Protein AF-A0A3A5VX48-F1 (afdb_monomer_lite)

Secondary structure (DSSP, 8-state):
-HHHHHHHHHT-SEEEHHHHHHHH-TT--HHHHHHHHHHHHHTTSEEEE--STT--S-EEEEHHHHHHGGGSPPPPPEEE-TTSTTGGGGHHHHHHHH--SS-EEEEETTEEEEEEEEEEETTEEEEEEEEE-HHHHHHHHHHHHHTT--EEE--EETTEE--

Foldseek 3Di:
DLVVLVVVQVVDQKAALVLSDQLVDDPDDSVNNVVSLVVCVVVVQWDWDPLDPPPPGIMTGGPVCSVCVVVDDFDAKAKAALPDSCNSSCQCVCCVVFNDNGFIFTDHRNDGFKTFHFDADPLATETEDIDGAPVSVVNVVVHSVVSVRHYHYCDDHPNHGDD

Sequence (163 aa):
RKEYLRNLVSDYPVITIKQLLRLSGTPFKPEELKAVLNEFEDDGTLVKGFLIENLHEVCWGRKELLESAKSINPIRDFVLPPTDPIAPYFGDVLKEKFGFGSAYLVFKNAEPVAAFKANTRNKTIDVTDYEGSEKGWRVVKEFAWEHQMPLKTELRIGGKKMQ

Structure (mmCIF, N/CA/C/O backbone):
data_AF-A0A3A5VX48-F1
#
_entry.id   AF-A0A3A5VX48-F1
#
loop_
_atom_site.group_PDB
_atom_site.id
_atom_site.type_symbol
_atom_site.label_atom_id
_atom_site.label_alt_id
_atom_site.label_comp_id
_atom_site.label_asym_id
_atom_site.label_entity_id
_atom_site.label_seq_id
_atom_site.pdbx_PDB_ins_code
_atom_site.Cartn_x
_atom_site.Cartn_y
_atom_site.Cartn_z
_atom_site.occupancy
_atom_site.B_iso_or_equiv
_atom_site.auth_seq_id
_atom_site.auth_comp_id
_atom_site.auth_asym_id
_atom_site.auth_atom_id
_atom_site.pdbx_PDB_model_num
ATOM 1 N N . ARG A 1 1 ? -10.911 16.198 16.534 1.00 78.12 1 ARG A N 1
ATOM 2 C CA . ARG A 1 1 ? -9.692 15.351 16.608 1.00 78.12 1 ARG A CA 1
ATOM 3 C C . ARG A 1 1 ? -10.063 13.878 16.642 1.00 78.12 1 ARG A C 1
ATOM 5 O O . ARG A 1 1 ? -9.802 13.194 15.671 1.00 78.12 1 ARG A O 1
ATOM 12 N N . LYS A 1 2 ? -10.769 13.421 17.677 1.00 81.25 2 LYS A N 1
ATOM 13 C CA . LYS A 1 2 ? -11.284 12.049 17.752 1.00 81.25 2 LYS A CA 1
ATOM 14 C C . LYS A 1 2 ? -12.214 11.662 16.594 1.00 81.25 2 LYS A C 1
ATOM 16 O O . LYS A 1 2 ? -11.995 10.632 15.980 1.00 81.25 2 LYS A O 1
ATOM 21 N N . GLU A 1 3 ? -13.147 12.538 16.220 1.00 84.06 3 GLU A N 1
ATOM 22 C CA . GLU A 1 3 ? -14.014 12.318 15.046 1.00 84.06 3 GLU A CA 1
ATOM 23 C C . GLU A 1 3 ? -13.223 12.171 13.737 1.00 84.06 3 GLU A C 1
ATOM 25 O O . GLU A 1 3 ? -13.543 11.351 12.889 1.00 84.06 3 GLU A O 1
ATOM 30 N N . TYR A 1 4 ? -12.122 12.916 13.601 1.00 88.19 4 TYR A N 1
ATOM 31 C CA . TYR A 1 4 ? -11.229 12.779 12.451 1.00 88.19 4 TYR A CA 1
ATOM 32 C C . TYR A 1 4 ? -10.562 11.398 12.422 1.00 88.19 4 TYR A C 1
ATOM 34 O O . TYR A 1 4 ? -10.531 10.769 11.373 1.00 88.19 4 TYR A O 1
ATOM 42 N N . LEU A 1 5 ? -10.083 10.901 13.568 1.00 87.25 5 LEU A N 1
ATOM 43 C CA . LEU A 1 5 ? -9.515 9.553 13.668 1.00 87.25 5 LEU A CA 1
ATOM 44 C C . LEU A 1 5 ? -10.574 8.464 13.447 1.00 87.25 5 LEU A C 1
ATOM 46 O O . LEU A 1 5 ? -10.265 7.447 12.836 1.00 87.25 5 LEU A O 1
ATOM 50 N N . ARG A 1 6 ? -11.819 8.686 13.887 1.00 85.62 6 ARG A N 1
ATOM 51 C CA . ARG A 1 6 ? -12.947 7.786 13.610 1.00 85.62 6 ARG A CA 1
ATOM 52 C C . ARG A 1 6 ? -13.214 7.676 12.115 1.00 85.62 6 ARG A C 1
ATOM 54 O O . ARG A 1 6 ? -13.279 6.563 11.598 1.00 85.62 6 ARG A O 1
ATOM 61 N N . ASN A 1 7 ? -13.305 8.811 11.426 1.00 87.38 7 ASN A N 1
ATOM 62 C CA . ASN A 1 7 ? -13.497 8.839 9.977 1.00 87.38 7 ASN A CA 1
ATOM 63 C C . ASN A 1 7 ? -12.316 8.181 9.261 1.00 87.38 7 ASN A C 1
ATOM 65 O O . ASN A 1 7 ? -12.520 7.290 8.447 1.00 87.38 7 ASN A O 1
ATOM 69 N N . LEU A 1 8 ? -11.088 8.523 9.662 1.00 88.44 8 LEU A N 1
ATOM 70 C CA . LEU A 1 8 ? -9.881 7.952 9.080 1.00 88.44 8 LEU A CA 1
ATOM 71 C C . LEU A 1 8 ? -9.851 6.427 9.202 1.00 88.44 8 LEU A C 1
ATOM 73 O O . LEU A 1 8 ? -9.566 5.758 8.223 1.00 88.44 8 LEU A O 1
ATOM 77 N N . VAL A 1 9 ? -10.140 5.863 10.378 1.00 86.81 9 VAL A N 1
ATOM 78 C CA . VAL A 1 9 ? -10.151 4.402 10.557 1.00 86.81 9 VAL A CA 1
ATOM 79 C C . VAL A 1 9 ? -11.324 3.753 9.814 1.00 86.81 9 VAL A C 1
ATOM 81 O O . VAL A 1 9 ? -11.188 2.635 9.326 1.00 86.81 9 VAL A O 1
ATOM 84 N N . SER A 1 10 ? -12.452 4.454 9.673 1.00 84.12 10 SER A N 1
ATOM 85 C CA . SER A 1 10 ? -13.624 3.949 8.946 1.00 84.12 10 SER A CA 1
ATOM 86 C C . SER A 1 10 ? -13.373 3.762 7.446 1.00 84.12 10 SER A C 1
ATOM 88 O O . SER A 1 10 ? -14.005 2.894 6.836 1.00 84.12 10 SER A O 1
ATOM 90 N N . ASP A 1 11 ? -12.427 4.510 6.873 1.00 87.31 11 ASP A N 1
ATOM 91 C CA . ASP A 1 11 ? -12.050 4.428 5.457 1.00 87.31 11 ASP A CA 1
ATOM 92 C C . ASP A 1 11 ? -11.217 3.176 5.113 1.00 87.31 11 ASP A C 1
ATOM 94 O O . ASP A 1 11 ? -11.091 2.829 3.938 1.00 87.31 11 ASP A O 1
ATOM 98 N N . TYR A 1 12 ? -10.673 2.463 6.112 1.00 89.06 12 TYR A N 1
ATOM 99 C CA . TYR A 1 12 ? -9.830 1.280 5.900 1.00 89.06 12 TYR A CA 1
ATOM 100 C C . TYR A 1 12 ? -10.465 0.008 6.485 1.00 89.06 12 TYR A C 1
ATOM 102 O O . TYR A 1 12 ? -11.023 0.032 7.583 1.00 89.06 12 TYR A O 1
ATOM 110 N N . PRO A 1 13 ? -10.364 -1.145 5.793 1.00 89.06 13 PRO A N 1
ATOM 111 C CA . PRO A 1 13 ? -10.948 -2.395 6.277 1.00 89.06 13 PRO A CA 1
ATOM 112 C C . PRO A 1 13 ? -10.209 -2.960 7.493 1.00 89.06 13 PRO A C 1
ATOM 114 O O . PRO A 1 13 ? -10.837 -3.483 8.413 1.00 89.06 13 PRO A O 1
ATOM 117 N N . VAL A 1 14 ? -8.880 -2.851 7.492 1.00 92.06 14 VAL A N 1
ATOM 118 C CA . VAL A 1 14 ? -7.979 -3.299 8.556 1.00 92.06 14 VAL A CA 1
ATOM 119 C C . VAL A 1 14 ? -6.853 -2.284 8.677 1.00 92.06 14 VAL A C 1
ATOM 121 O O . VAL A 1 14 ? -6.352 -1.810 7.662 1.00 92.06 14 VAL A O 1
ATOM 124 N N . ILE A 1 15 ? -6.436 -1.944 9.891 1.00 92.81 15 ILE A N 1
ATOM 125 C CA . ILE A 1 15 ? -5.352 -0.993 10.128 1.00 92.81 15 ILE A CA 1
ATOM 126 C C . ILE A 1 15 ? -4.488 -1.424 11.314 1.00 92.81 15 ILE A C 1
ATOM 128 O O . ILE A 1 15 ? -4.989 -1.892 12.340 1.00 92.81 15 ILE A O 1
ATOM 132 N N . THR A 1 16 ? -3.173 -1.253 11.194 1.00 92.44 16 THR A N 1
ATOM 133 C CA . THR A 1 16 ? -2.245 -1.354 12.327 1.00 92.44 16 THR A CA 1
ATOM 134 C C . THR A 1 16 ? -2.036 0.012 12.975 1.00 92.44 16 THR A C 1
ATOM 136 O O . THR A 1 16 ? -2.238 1.063 12.363 1.00 92.44 16 THR A O 1
ATOM 139 N N . ILE A 1 17 ? -1.539 0.034 14.213 1.00 90.88 17 ILE A N 1
ATOM 140 C CA . ILE A 1 17 ? -1.172 1.300 14.864 1.00 90.88 17 ILE A CA 1
ATOM 141 C C . ILE A 1 17 ? -0.101 2.078 14.079 1.00 90.88 17 ILE A C 1
ATOM 143 O O . ILE A 1 17 ? -0.134 3.308 14.044 1.00 90.88 17 ILE A O 1
ATOM 147 N N . LYS A 1 18 ? 0.837 1.376 13.426 1.00 89.25 18 LYS A N 1
ATOM 148 C CA . LYS A 1 18 ? 1.895 1.993 12.612 1.00 89.25 18 LYS A CA 1
ATOM 149 C C . LYS A 1 18 ? 1.305 2.690 11.388 1.00 89.25 18 LYS A C 1
ATOM 151 O O . LYS A 1 18 ? 1.658 3.837 11.111 1.00 89.25 18 LYS A O 1
ATOM 156 N N . GLN A 1 19 ? 0.371 2.028 10.703 1.00 91.94 19 GLN A N 1
ATOM 157 C CA . GLN A 1 19 ? -0.355 2.608 9.575 1.00 91.94 19 GLN A CA 1
ATOM 158 C C . GLN A 1 19 ? -1.185 3.816 10.016 1.00 91.94 19 GLN A C 1
ATOM 160 O O . GLN A 1 19 ? -1.107 4.865 9.381 1.00 91.94 19 GLN A O 1
ATOM 165 N N . LEU A 1 20 ? -1.907 3.715 11.137 1.00 92.00 20 LEU A N 1
ATOM 166 C CA . LEU A 1 20 ? -2.693 4.831 11.665 1.00 92.00 20 LEU A CA 1
ATOM 167 C C . LEU A 1 20 ? -1.817 6.039 12.021 1.00 92.00 20 LEU A C 1
ATOM 169 O O . LEU A 1 20 ? -2.182 7.171 11.709 1.00 92.00 20 LEU A O 1
ATOM 173 N N . LEU A 1 21 ? -0.642 5.822 12.621 1.00 90.62 21 LEU A N 1
ATOM 174 C CA . LEU A 1 21 ? 0.314 6.894 12.917 1.00 90.62 21 LEU A CA 1
ATOM 175 C C . LEU A 1 21 ? 0.796 7.588 11.636 1.00 90.62 21 LEU A C 1
ATOM 177 O O . LEU A 1 21 ? 0.863 8.813 11.579 1.00 90.62 21 LEU A O 1
ATOM 181 N N . ARG A 1 22 ? 1.091 6.816 10.585 1.00 88.75 22 ARG A N 1
ATOM 182 C CA . ARG A 1 22 ? 1.509 7.366 9.289 1.00 88.75 22 ARG A CA 1
ATOM 183 C C . ARG A 1 22 ? 0.393 8.166 8.615 1.00 88.75 22 ARG A C 1
ATOM 185 O O . ARG A 1 22 ? 0.668 9.225 8.063 1.00 88.75 22 ARG A O 1
ATOM 192 N N . LEU A 1 23 ? -0.838 7.660 8.659 1.00 90.00 23 LEU A N 1
ATOM 193 C CA . LEU A 1 23 ? -1.997 8.260 7.998 1.00 90.00 23 LEU A CA 1
ATOM 194 C C . LEU A 1 23 ? -2.534 9.499 8.725 1.00 90.00 23 LEU A C 1
ATOM 196 O O . LEU A 1 23 ? -2.938 10.460 8.079 1.00 90.00 23 LEU A O 1
ATOM 200 N N . SER A 1 24 ? -2.522 9.496 10.059 1.00 88.19 24 SER A N 1
ATOM 201 C CA . SER A 1 24 ? -3.011 10.623 10.869 1.00 88.19 24 SER A CA 1
ATOM 202 C C . SER A 1 24 ? -2.026 11.800 10.940 1.00 88.19 24 SER A C 1
ATOM 204 O O . SER A 1 24 ? -2.423 12.921 11.264 1.00 88.19 24 SER A O 1
ATOM 206 N N . GLY A 1 25 ? -0.757 11.572 10.590 1.00 82.44 25 GLY A N 1
ATOM 207 C CA . GLY A 1 25 ? 0.276 12.599 10.490 1.00 82.44 25 GLY A CA 1
ATOM 208 C C . GLY A 1 25 ? 0.971 12.926 11.816 1.00 82.44 25 GLY A C 1
ATOM 209 O O . GLY A 1 25 ? 0.781 12.282 12.844 1.00 82.44 25 GLY A O 1
ATOM 210 N N . THR A 1 26 ? 1.786 13.983 11.804 1.00 76.00 26 THR A N 1
ATOM 211 C CA . THR A 1 26 ? 2.639 14.390 12.936 1.00 76.00 26 THR A CA 1
ATOM 212 C C . THR A 1 26 ? 1.949 14.922 14.206 1.00 76.00 26 THR A C 1
ATOM 214 O O . THR A 1 26 ? 2.621 14.917 15.240 1.00 76.00 26 THR A O 1
ATOM 217 N N . PRO A 1 27 ? 0.682 15.395 14.228 1.00 81.88 27 PRO A N 1
ATOM 218 C CA . PRO A 1 27 ? 0.131 15.995 15.443 1.00 81.88 27 PRO A CA 1
ATOM 219 C C . PRO A 1 27 ? -0.354 14.974 16.485 1.00 81.88 27 PRO A C 1
ATOM 221 O O . PRO A 1 27 ? -0.717 15.394 17.585 1.00 81.88 27 PRO A O 1
ATOM 224 N N . PHE A 1 28 ? -0.372 13.673 16.171 1.00 86.25 28 PHE A N 1
ATOM 225 C CA . PHE A 1 28 ? -0.900 12.632 17.055 1.00 86.25 28 PHE A CA 1
ATOM 226 C C . PHE A 1 28 ? 0.208 11.805 17.697 1.00 86.25 28 PHE A C 1
ATOM 228 O O . PHE A 1 28 ? 1.138 11.339 17.037 1.00 86.25 28 PHE A O 1
ATOM 235 N N . LYS A 1 29 ? 0.086 11.590 19.009 1.00 87.38 29 LYS A N 1
ATOM 236 C CA . LYS A 1 29 ? 0.988 10.705 19.750 1.00 87.38 29 LYS A CA 1
ATOM 237 C C . LYS A 1 29 ? 0.482 9.258 19.704 1.00 87.38 29 LYS A C 1
ATOM 239 O O . LYS A 1 29 ? -0.735 9.053 19.707 1.00 87.38 29 LYS A O 1
ATOM 244 N N . PRO A 1 30 ? 1.367 8.245 19.728 1.00 87.81 30 PRO A N 1
ATOM 245 C CA . PRO A 1 30 ? 0.958 6.840 19.734 1.00 87.81 30 PRO A CA 1
ATOM 246 C C . PRO A 1 30 ? -0.033 6.483 20.850 1.00 87.81 30 PRO A C 1
ATOM 248 O O . PRO A 1 30 ? -0.917 5.656 20.640 1.00 87.81 30 PRO A O 1
ATOM 251 N N . GLU A 1 31 ? 0.084 7.103 22.025 1.00 88.50 31 GLU A N 1
ATOM 252 C CA . GLU A 1 31 ? -0.814 6.864 23.159 1.00 88.50 31 GLU A CA 1
ATOM 253 C C . GLU A 1 31 ? -2.240 7.354 22.877 1.00 88.50 31 GLU A C 1
ATOM 255 O O . GLU A 1 31 ? -3.202 6.664 23.210 1.00 88.50 31 GLU A O 1
ATOM 260 N N . GLU A 1 32 ? -2.380 8.509 22.219 1.00 87.81 32 GLU A N 1
ATOM 261 C CA . GLU A 1 32 ? -3.679 9.068 21.821 1.00 87.81 32 GLU A CA 1
ATOM 262 C C . GLU A 1 32 ? -4.363 8.160 20.794 1.00 87.81 32 GLU A C 1
ATOM 264 O O . GLU A 1 32 ? -5.541 7.841 20.934 1.00 87.81 32 GLU A O 1
ATOM 269 N N . LEU A 1 33 ? -3.605 7.668 19.807 1.00 91.31 33 LEU A N 1
ATOM 270 C CA . LEU A 1 33 ? -4.118 6.734 18.803 1.00 91.31 33 LEU A CA 1
ATOM 271 C C . LEU A 1 33 ? -4.567 5.407 19.430 1.00 91.31 33 LEU A C 1
ATOM 273 O O . LEU A 1 33 ? -5.629 4.899 19.081 1.00 91.31 33 LEU A O 1
ATOM 277 N N . LYS A 1 34 ? -3.800 4.865 20.388 1.00 89.62 34 LYS A N 1
ATOM 278 C CA . LYS A 1 34 ? -4.189 3.651 21.130 1.00 89.62 34 LYS A CA 1
ATOM 279 C C . LYS A 1 34 ? -5.472 3.845 21.921 1.00 89.62 34 LYS A C 1
ATOM 281 O O . LYS A 1 34 ? -6.320 2.963 21.895 1.00 89.62 34 LYS A O 1
ATOM 286 N N . ALA A 1 35 ? -5.607 4.971 22.620 1.00 89.75 35 ALA A N 1
ATOM 287 C CA . ALA A 1 35 ? -6.806 5.260 23.398 1.00 89.75 35 ALA A CA 1
ATOM 288 C C . ALA A 1 35 ? -8.053 5.287 22.503 1.00 89.75 35 ALA A C 1
ATOM 290 O O . ALA A 1 35 ? -9.066 4.689 22.848 1.00 89.75 35 ALA A O 1
ATOM 291 N N . VAL A 1 36 ? -7.946 5.905 21.323 1.00 89.44 36 VAL A N 1
ATOM 292 C CA . VAL A 1 36 ? -9.036 5.958 20.341 1.00 89.44 36 VAL A CA 1
ATOM 293 C C . VAL A 1 36 ? -9.363 4.575 19.769 1.00 89.44 36 VAL A C 1
ATOM 295 O O . VAL A 1 36 ? -10.533 4.223 19.674 1.00 89.44 36 VAL A O 1
ATOM 298 N N . LEU A 1 37 ? -8.352 3.773 19.425 1.00 91.25 37 LEU A N 1
ATOM 299 C CA . LEU A 1 37 ? -8.559 2.407 18.932 1.00 91.25 37 LEU A CA 1
ATOM 300 C C . LEU A 1 37 ? -9.216 1.495 19.976 1.00 91.25 37 LEU A C 1
ATOM 302 O O . LEU A 1 37 ? -10.079 0.703 19.614 1.00 91.25 37 LEU A O 1
ATOM 306 N N . ASN A 1 38 ? -8.828 1.613 21.249 1.00 91.19 38 ASN A N 1
ATOM 307 C CA . ASN A 1 38 ? -9.448 0.855 22.338 1.00 91.19 38 ASN A CA 1
ATOM 308 C C . ASN A 1 38 ? -10.909 1.271 22.543 1.00 91.19 38 ASN A C 1
ATOM 310 O O . ASN A 1 38 ? -11.763 0.424 22.737 1.00 91.19 38 ASN A O 1
ATOM 314 N N . GLU A 1 39 ? -11.223 2.561 22.446 1.00 90.62 39 GLU A N 1
ATOM 315 C CA . GLU A 1 39 ? -12.612 3.004 22.565 1.00 90.62 39 GLU A CA 1
ATOM 316 C C . GLU A 1 39 ? -13.492 2.472 21.424 1.00 90.62 39 GLU A C 1
ATOM 318 O O . GLU A 1 39 ? -14.640 2.100 21.646 1.00 90.62 39 GLU A O 1
ATOM 323 N N . PHE A 1 40 ? -12.948 2.397 20.207 1.00 89.25 40 PHE A N 1
ATOM 324 C CA . PHE A 1 40 ? -13.647 1.800 19.064 1.00 89.25 40 PHE A CA 1
ATOM 325 C C . PHE A 1 40 ? -13.758 0.273 19.159 1.00 89.25 40 PHE A C 1
ATOM 327 O O . PHE A 1 40 ? -14.587 -0.335 18.488 1.00 89.25 40 PHE A O 1
ATOM 334 N N . GLU A 1 41 ? -12.900 -0.362 19.954 1.00 91.12 41 GLU A N 1
ATOM 335 C CA . GLU A 1 41 ? -13.036 -1.769 20.329 1.00 91.12 41 GLU A CA 1
ATOM 336 C C . GLU A 1 41 ? -14.168 -1.930 21.359 1.00 91.12 41 GLU A C 1
ATOM 338 O O . GLU A 1 41 ? -15.044 -2.775 21.174 1.00 91.12 41 GLU A O 1
ATOM 343 N N . ASP A 1 42 ? -14.210 -1.069 22.381 1.00 91.25 42 ASP A N 1
ATOM 344 C CA . ASP A 1 42 ? -15.227 -1.080 23.442 1.00 91.25 42 ASP A CA 1
ATOM 345 C C . ASP A 1 42 ? -16.646 -0.792 22.914 1.00 91.25 42 ASP A C 1
ATOM 347 O O . ASP A 1 42 ? -17.615 -1.393 23.381 1.00 91.25 42 ASP A O 1
ATOM 351 N N . ASP A 1 43 ? -16.785 0.108 21.932 1.00 88.62 43 ASP A N 1
ATOM 352 C CA . ASP A 1 43 ? -18.071 0.436 21.296 1.00 88.62 43 ASP A CA 1
ATOM 353 C C . ASP A 1 43 ? -18.480 -0.544 20.174 1.00 88.62 43 ASP A C 1
ATOM 355 O O . ASP A 1 43 ? -19.573 -0.430 19.612 1.00 88.62 43 ASP A O 1
ATOM 359 N N . GLY A 1 44 ? -17.632 -1.536 19.876 1.00 85.50 44 GLY A N 1
ATOM 360 C CA . GLY A 1 44 ? -17.880 -2.585 18.887 1.00 85.50 44 GLY A CA 1
ATOM 361 C C . GLY A 1 44 ? -17.676 -2.171 17.426 1.00 85.50 44 GLY A C 1
ATOM 362 O O . GLY A 1 44 ? -17.914 -2.992 16.536 1.00 85.50 44 GLY A O 1
ATOM 363 N N . THR A 1 45 ? -17.220 -0.943 17.153 1.00 85.56 45 THR A N 1
ATOM 364 C CA . THR A 1 45 ? -16.910 -0.471 15.791 1.00 85.56 45 THR A CA 1
ATOM 365 C C . THR A 1 45 ? -15.786 -1.291 15.150 1.00 85.56 45 THR A C 1
ATOM 367 O O . THR A 1 45 ? -15.820 -1.580 13.948 1.00 85.56 45 THR A O 1
ATOM 370 N N . LEU A 1 46 ? -14.779 -1.675 15.940 1.00 91.12 46 LEU A N 1
ATOM 371 C CA . LEU A 1 46 ? -13.603 -2.415 15.490 1.00 91.12 46 LEU A CA 1
ATOM 372 C C . LEU A 1 46 ? -13.421 -3.714 16.266 1.00 91.12 46 LEU A C 1
ATOM 374 O O . LEU A 1 46 ? -13.694 -3.804 17.457 1.00 91.12 46 LEU A O 1
ATOM 378 N N . VAL A 1 47 ? -12.871 -4.712 15.584 1.00 91.69 47 VAL A N 1
ATOM 379 C CA . VAL A 1 47 ? -12.364 -5.938 16.199 1.00 91.69 47 VAL A CA 1
ATOM 380 C C . VAL A 1 47 ? -10.847 -5.930 16.176 1.00 91.69 47 VAL A C 1
ATOM 382 O O . VAL A 1 47 ? -10.231 -5.577 15.169 1.00 91.69 47 VAL A O 1
ATOM 385 N N . LYS A 1 48 ? -10.239 -6.337 17.285 1.00 93.56 48 LYS A N 1
ATOM 386 C CA . LYS A 1 48 ? -8.790 -6.425 17.436 1.00 93.56 48 LYS A CA 1
ATOM 387 C C . LYS A 1 48 ? -8.314 -7.865 17.295 1.00 93.56 48 LYS A C 1
ATOM 389 O O . LYS A 1 48 ? -8.911 -8.779 17.858 1.00 93.56 48 LYS A O 1
ATOM 394 N N . GLY A 1 49 ? -7.209 -8.076 16.586 1.00 91.31 49 GLY A N 1
ATOM 395 C CA . GLY A 1 49 ? -6.609 -9.403 16.462 1.00 91.31 49 GLY A CA 1
ATOM 396 C C . GLY A 1 49 ? -5.494 -9.489 15.428 1.00 91.31 49 GLY A C 1
ATOM 397 O O . GLY A 1 49 ? -5.021 -8.479 14.911 1.00 91.31 49 GLY A O 1
ATOM 398 N N . PHE A 1 50 ? -5.087 -10.716 15.113 1.00 89.50 50 PHE A N 1
ATOM 399 C CA . PHE A 1 50 ? -4.208 -11.023 13.984 1.00 89.50 50 PHE A CA 1
ATOM 400 C C . PHE A 1 50 ? -5.083 -11.288 12.762 1.00 89.50 50 PHE A C 1
ATOM 402 O O . PHE A 1 50 ? -5.540 -12.406 12.540 1.00 89.50 50 PHE A O 1
ATOM 409 N N . LEU A 1 51 ? -5.406 -10.216 12.041 1.00 86.31 51 LEU A N 1
ATOM 410 C CA . LEU A 1 51 ? -6.458 -10.226 11.020 1.00 86.31 51 LEU A CA 1
ATOM 411 C C . LEU A 1 51 ? -5.938 -10.479 9.601 1.00 86.31 51 LEU A C 1
ATOM 413 O O . LEU A 1 51 ? -6.735 -10.678 8.691 1.00 86.31 51 LEU A O 1
ATOM 417 N N . ILE A 1 52 ? -4.620 -10.442 9.405 1.00 84.50 52 ILE A N 1
ATOM 418 C CA . ILE A 1 52 ? -3.975 -10.571 8.098 1.00 84.50 52 ILE A CA 1
ATOM 419 C C . ILE A 1 52 ? -3.002 -11.749 8.157 1.00 84.50 52 ILE A C 1
ATOM 421 O O . ILE A 1 52 ? -2.160 -11.829 9.054 1.00 84.50 52 ILE A O 1
ATOM 425 N N . GLU A 1 53 ? -3.114 -12.667 7.197 1.00 80.88 53 GLU A N 1
ATOM 426 C CA . GLU A 1 53 ? -2.206 -13.808 7.089 1.00 80.88 53 GLU A CA 1
ATOM 427 C C . GLU A 1 53 ? -0.761 -13.335 6.889 1.00 80.88 53 GLU A C 1
ATOM 429 O O . GLU A 1 53 ? -0.486 -12.446 6.086 1.00 80.88 53 GLU A O 1
ATOM 434 N N . ASN A 1 54 ? 0.177 -13.947 7.617 1.00 77.56 54 ASN A N 1
ATOM 435 C CA . ASN A 1 54 ? 1.610 -13.618 7.599 1.00 77.56 54 ASN A CA 1
ATOM 436 C C . ASN A 1 54 ? 1.975 -12.206 8.097 1.00 77.56 54 ASN A C 1
ATOM 438 O O . ASN A 1 54 ? 3.151 -11.844 8.080 1.00 77.56 54 ASN A O 1
ATOM 442 N N . LEU A 1 55 ? 1.010 -11.428 8.601 1.00 82.50 55 LEU A N 1
ATOM 443 C CA . LEU A 1 55 ? 1.284 -10.204 9.345 1.00 82.50 55 LEU A CA 1
ATOM 444 C C . LEU A 1 55 ? 1.281 -10.516 10.845 1.00 82.50 55 LEU A C 1
ATOM 446 O O . LEU A 1 55 ? 0.234 -10.672 11.472 1.00 82.50 55 LEU A O 1
ATOM 450 N N . HIS A 1 56 ? 2.467 -10.590 11.444 1.00 85.44 56 HIS A N 1
ATOM 451 C CA . HIS A 1 56 ? 2.643 -10.866 12.875 1.00 85.44 56 HIS A CA 1
ATOM 452 C C . HIS A 1 56 ? 2.444 -9.618 13.753 1.00 85.44 56 HIS A C 1
ATOM 454 O O . HIS A 1 56 ? 3.184 -9.389 14.709 1.00 85.44 56 HIS A O 1
ATOM 460 N N . GLU A 1 57 ? 1.441 -8.801 13.433 1.00 87.31 57 GLU A N 1
ATOM 461 C CA . GLU A 1 57 ? 1.128 -7.564 14.145 1.00 87.31 57 GLU A CA 1
ATOM 462 C C . GLU A 1 57 ? -0.350 -7.499 14.534 1.00 87.31 57 GLU A C 1
ATOM 464 O O . GLU A 1 57 ? -1.229 -8.014 13.841 1.00 87.31 57 GLU A O 1
ATOM 469 N N . VAL A 1 58 ? -0.630 -6.830 15.656 1.00 90.62 58 VAL A N 1
ATOM 470 C CA . VAL A 1 58 ? -2.004 -6.577 16.095 1.00 90.62 58 VAL A CA 1
ATOM 471 C C . VAL A 1 58 ? -2.652 -5.552 15.169 1.00 90.62 58 VAL A C 1
ATOM 473 O O . VAL A 1 58 ? -2.134 -4.450 14.971 1.00 90.62 58 VAL A O 1
ATOM 476 N N . CYS A 1 59 ? -3.814 -5.925 14.653 1.00 93.06 59 CYS A N 1
ATOM 477 C CA . CYS A 1 59 ? -4.623 -5.138 13.744 1.00 93.06 59 CYS A CA 1
ATOM 478 C C . CYS A 1 59 ? -5.972 -4.804 14.380 1.00 93.06 59 CYS A C 1
ATOM 480 O O . CYS A 1 59 ? -6.488 -5.569 15.197 1.00 93.06 59 CYS A O 1
ATOM 482 N N . TRP A 1 60 ? -6.561 -3.698 13.938 1.00 93.94 60 TRP A N 1
ATOM 483 C CA . TRP A 1 60 ? -7.955 -3.352 14.174 1.00 93.94 60 TRP A CA 1
ATOM 484 C C . TRP A 1 60 ? -8.677 -3.383 12.839 1.00 93.94 60 TRP A C 1
ATOM 486 O O . TRP A 1 60 ? -8.235 -2.744 11.886 1.00 93.94 60 TRP A O 1
ATOM 496 N N . GLY A 1 61 ? -9.754 -4.149 12.747 1.00 92.31 61 GLY A N 1
ATOM 497 C CA . GLY A 1 61 ? -10.517 -4.298 11.517 1.00 92.31 61 GLY A CA 1
ATOM 498 C C . GLY A 1 61 ? -11.994 -4.042 11.724 1.00 92.31 61 GLY A C 1
ATOM 499 O O . GLY A 1 61 ? -12.523 -4.200 12.822 1.00 92.31 61 GLY A O 1
ATOM 500 N N . ARG A 1 62 ? -12.672 -3.649 10.651 1.00 90.19 62 ARG A N 1
ATOM 501 C CA . ARG A 1 62 ? -14.119 -3.443 10.655 1.00 90.19 62 ARG A CA 1
ATOM 502 C C . ARG A 1 62 ? -14.817 -4.792 10.564 1.00 90.19 62 ARG A C 1
ATOM 504 O O . ARG A 1 62 ? -14.722 -5.468 9.541 1.00 90.19 62 ARG A O 1
ATOM 511 N N . LYS A 1 63 ? -15.540 -5.169 11.621 1.00 83.62 63 LYS A N 1
ATOM 512 C CA . LYS A 1 63 ? -16.184 -6.486 11.742 1.00 83.62 63 LYS A CA 1
ATOM 513 C C . LYS A 1 63 ? -17.041 -6.842 10.522 1.00 83.62 63 LYS A C 1
ATOM 515 O O . LYS A 1 63 ? -16.850 -7.896 9.927 1.00 83.62 63 LYS A O 1
ATOM 520 N N . GLU A 1 64 ? -17.905 -5.921 10.104 1.00 84.38 64 GLU A N 1
ATOM 521 C CA . GLU A 1 64 ? -18.816 -6.107 8.965 1.00 84.38 64 GLU A CA 1
ATOM 522 C C . GLU A 1 64 ? -18.073 -6.371 7.644 1.00 84.38 64 GLU A C 1
ATOM 524 O O . GLU A 1 64 ? -18.486 -7.208 6.837 1.00 84.38 64 GLU A O 1
ATOM 529 N N . LEU A 1 65 ? -16.949 -5.681 7.420 1.00 86.00 65 LEU A N 1
ATOM 530 C CA . LEU A 1 65 ? -16.140 -5.858 6.212 1.00 86.00 65 LEU A CA 1
ATOM 531 C C . LEU A 1 65 ? -15.374 -7.180 6.234 1.00 86.00 65 LEU A C 1
ATOM 533 O O . LEU A 1 65 ? -15.240 -7.818 5.198 1.00 86.00 65 LEU A O 1
ATOM 537 N N . LEU A 1 66 ? -14.905 -7.619 7.403 1.00 82.75 66 LEU A N 1
ATOM 538 C CA . LEU A 1 66 ? -14.237 -8.914 7.549 1.00 82.75 66 LEU A CA 1
ATOM 539 C C . LEU A 1 66 ? -15.203 -10.082 7.323 1.00 82.75 66 LEU A C 1
ATOM 541 O O . LEU A 1 66 ? -14.845 -11.062 6.672 1.00 82.75 66 LEU A O 1
ATOM 545 N N . GLU A 1 67 ? -16.436 -9.969 7.818 1.00 83.31 67 GLU A N 1
ATOM 546 C CA . GLU A 1 67 ? -17.479 -10.982 7.625 1.00 83.31 67 GLU A CA 1
ATOM 547 C C . GLU A 1 67 ? -17.932 -11.067 6.159 1.00 83.31 67 GLU A C 1
ATOM 549 O O . GLU A 1 67 ? -18.150 -12.163 5.637 1.00 83.31 67 GLU A O 1
ATOM 554 N N . SER A 1 68 ? -18.006 -9.926 5.467 1.00 84.88 68 SER A N 1
ATOM 555 C CA . SER A 1 68 ? -18.366 -9.851 4.045 1.00 84.88 68 SER A CA 1
ATOM 556 C C . SER A 1 68 ? -17.183 -10.013 3.082 1.00 84.88 68 SER A C 1
ATOM 558 O O . SER A 1 68 ? -17.399 -10.164 1.883 1.00 84.88 68 SER A O 1
ATOM 560 N N . ALA A 1 69 ? -15.935 -10.074 3.561 1.00 80.69 69 ALA A N 1
ATOM 561 C CA . ALA A 1 69 ? -14.746 -10.136 2.704 1.00 80.69 69 ALA A CA 1
ATOM 562 C C . ALA A 1 69 ? -14.774 -11.305 1.704 1.00 80.69 69 ALA A C 1
ATOM 564 O O . ALA A 1 69 ? -14.309 -11.174 0.574 1.00 80.69 69 ALA A O 1
ATOM 565 N N . LYS A 1 70 ? -15.372 -12.440 2.092 1.00 78.75 70 LYS A N 1
ATOM 566 C CA . LYS A 1 70 ? -15.477 -13.643 1.247 1.00 78.75 70 LYS A CA 1
ATOM 567 C C . LYS A 1 70 ? -16.365 -13.464 0.013 1.00 78.75 70 LYS A C 1
ATOM 569 O O . LYS A 1 70 ? -16.258 -14.268 -0.908 1.00 78.75 70 LYS A O 1
ATOM 574 N N . SER A 1 71 ? -17.250 -12.467 -0.003 1.00 82.81 71 SER A N 1
ATOM 575 C CA . SER A 1 71 ? -18.131 -12.180 -1.142 1.00 82.81 71 SER A CA 1
ATOM 576 C C . SER A 1 71 ? -17.613 -11.052 -2.037 1.00 82.81 71 SER A C 1
ATOM 578 O O . SER A 1 71 ? -18.244 -10.741 -3.048 1.00 82.81 71 SER A O 1
ATOM 580 N N . ILE A 1 72 ? -16.470 -10.446 -1.698 1.00 82.12 72 ILE A N 1
ATOM 581 C CA . ILE A 1 72 ? -15.865 -9.383 -2.499 1.00 82.12 72 ILE A CA 1
ATOM 582 C C . ILE A 1 72 ? -15.184 -10.009 -3.715 1.00 82.12 72 ILE A C 1
ATOM 584 O O . ILE A 1 72 ? -14.327 -10.885 -3.594 1.00 82.12 72 ILE A O 1
ATOM 588 N N . ASN A 1 73 ? -15.556 -9.539 -4.907 1.00 81.56 73 ASN A N 1
ATOM 589 C CA . ASN A 1 73 ? -14.896 -9.965 -6.134 1.00 81.56 73 ASN A CA 1
ATOM 590 C C . ASN A 1 73 ? -13.416 -9.547 -6.114 1.00 81.56 73 ASN A C 1
ATOM 592 O O . ASN A 1 73 ? -13.117 -8.409 -5.736 1.00 81.56 73 ASN A O 1
ATOM 596 N N . PRO A 1 74 ? -12.493 -10.415 -6.567 1.00 78.44 74 PRO A N 1
ATOM 597 C CA . PRO A 1 74 ? -11.088 -10.055 -6.686 1.00 78.44 74 PRO A CA 1
ATOM 598 C C . PRO A 1 74 ? -10.908 -8.782 -7.517 1.00 78.44 74 PRO A C 1
ATOM 600 O O . PRO A 1 74 ? -11.505 -8.633 -8.587 1.00 78.44 74 PRO A O 1
ATOM 603 N N . ILE A 1 75 ? -10.067 -7.870 -7.032 1.00 85.62 75 ILE A N 1
ATOM 604 C CA . ILE A 1 75 ? -9.684 -6.686 -7.799 1.00 85.62 75 ILE A CA 1
ATOM 605 C C . ILE A 1 75 ? -8.834 -7.102 -9.006 1.00 85.62 75 ILE A C 1
ATOM 607 O O . ILE A 1 75 ? -8.030 -8.036 -8.921 1.00 85.62 75 ILE A O 1
ATOM 611 N N . ARG A 1 76 ? -9.011 -6.402 -10.132 1.00 90.31 76 ARG A N 1
ATOM 612 C CA . ARG A 1 76 ? -8.163 -6.571 -11.321 1.00 90.31 76 ARG A CA 1
ATOM 613 C C . ARG A 1 76 ? -6.697 -6.265 -11.003 1.00 90.31 76 ARG A C 1
ATOM 615 O O . ARG A 1 76 ? -6.419 -5.554 -10.045 1.00 90.31 76 ARG A O 1
ATOM 622 N N . ASP A 1 77 ? -5.779 -6.749 -11.834 1.00 95.31 77 ASP A N 1
ATOM 623 C CA . ASP A 1 77 ? -4.366 -6.359 -11.772 1.00 95.31 77 ASP A CA 1
ATOM 624 C C . ASP A 1 77 ? -4.242 -4.839 -12.011 1.00 95.31 77 ASP A C 1
ATOM 626 O O . ASP A 1 77 ? -4.910 -4.286 -12.888 1.00 95.31 77 ASP A O 1
ATOM 630 N N . PHE A 1 78 ? -3.433 -4.140 -11.209 1.00 95.75 78 PHE A N 1
ATOM 631 C CA . PHE A 1 78 ? -3.296 -2.683 -11.310 1.00 95.75 78 PHE A CA 1
ATOM 632 C C . PHE A 1 78 ? -1.950 -2.172 -10.789 1.00 95.75 78 PHE A C 1
ATOM 634 O O . PHE A 1 78 ? -1.216 -2.869 -10.089 1.00 95.75 78 PHE A O 1
ATOM 641 N N . VAL A 1 79 ? -1.634 -0.920 -11.125 1.00 96.81 79 VAL A N 1
ATOM 642 C CA . VAL A 1 79 ? -0.491 -0.184 -10.577 1.00 96.81 79 VAL A CA 1
ATOM 643 C C . VAL A 1 79 ? -1.015 0.967 -9.728 1.00 96.81 79 VAL A C 1
ATOM 645 O O . VAL A 1 79 ? -1.793 1.785 -10.212 1.00 96.81 79 VAL A O 1
ATOM 648 N N . LEU A 1 80 ? -0.573 1.033 -8.474 1.00 96.75 80 LEU A N 1
ATOM 649 C CA . LEU A 1 80 ? -0.865 2.101 -7.530 1.00 96.75 80 LEU A CA 1
ATOM 650 C C . LEU A 1 80 ? 0.245 3.166 -7.580 1.00 96.75 80 LEU A C 1
ATOM 652 O O . LEU A 1 80 ? 1.385 2.865 -7.210 1.00 96.75 80 LEU A O 1
ATOM 656 N N . PRO A 1 81 ? -0.043 4.402 -8.023 1.00 95.31 81 PRO A N 1
ATOM 657 C CA . PRO A 1 81 ? 0.942 5.477 -8.041 1.00 95.31 81 PRO A CA 1
ATOM 658 C C . PRO A 1 81 ? 1.342 5.940 -6.632 1.00 95.31 81 PRO A C 1
ATOM 660 O O . PRO A 1 81 ? 0.506 5.953 -5.730 1.00 95.31 81 PRO A O 1
ATOM 663 N N . PRO A 1 82 ? 2.577 6.439 -6.436 1.00 94.69 82 PRO A N 1
ATOM 664 C CA . PRO A 1 82 ? 3.004 6.996 -5.149 1.00 94.69 82 PRO A CA 1
ATOM 665 C C . PRO A 1 82 ? 2.242 8.271 -4.747 1.00 94.69 82 PRO A C 1
ATOM 667 O O . PRO A 1 82 ? 2.301 8.680 -3.591 1.00 94.69 82 PRO A O 1
ATOM 670 N N . THR A 1 83 ? 1.560 8.919 -5.695 1.00 93.00 83 THR A N 1
ATOM 671 C CA . THR A 1 83 ? 0.725 10.108 -5.472 1.00 93.00 83 THR A CA 1
ATOM 672 C C . THR A 1 83 ? -0.711 9.771 -5.078 1.00 93.00 83 THR A C 1
ATOM 674 O O . THR A 1 83 ? -1.485 10.686 -4.808 1.00 93.00 83 THR A O 1
ATOM 677 N N . ASP A 1 84 ? -1.094 8.493 -5.105 1.00 94.12 84 ASP A N 1
ATOM 678 C CA . ASP A 1 84 ? -2.438 8.075 -4.722 1.00 94.12 84 ASP A CA 1
ATOM 679 C C . ASP A 1 84 ? -2.662 8.300 -3.212 1.00 94.12 84 ASP A C 1
ATOM 681 O O . ASP A 1 84 ? -1.779 7.958 -2.417 1.00 94.12 84 ASP A O 1
ATOM 685 N N . PRO A 1 85 ? -3.816 8.848 -2.780 1.00 90.62 85 PRO A N 1
ATOM 686 C CA . PRO A 1 85 ? -4.112 9.057 -1.364 1.00 90.62 85 PRO A CA 1
ATOM 687 C C . PRO A 1 85 ? -4.001 7.802 -0.487 1.00 90.62 85 PRO A C 1
ATOM 689 O O . PRO A 1 85 ? -3.687 7.931 0.695 1.00 90.62 85 PRO A O 1
ATOM 692 N N . ILE A 1 86 ? -4.217 6.600 -1.039 1.00 91.62 86 ILE A N 1
ATOM 693 C CA . ILE A 1 86 ? -4.095 5.341 -0.287 1.00 91.62 86 ILE A CA 1
ATOM 694 C C . ILE A 1 86 ? -2.644 4.838 -0.206 1.00 91.62 86 ILE A C 1
ATOM 696 O O . ILE A 1 86 ? -2.337 3.962 0.600 1.00 91.62 86 ILE A O 1
ATOM 700 N N . ALA A 1 87 ? -1.714 5.381 -1.000 1.00 92.94 87 ALA A N 1
ATOM 701 C CA . ALA A 1 87 ? -0.327 4.911 -1.049 1.00 92.94 87 ALA A CA 1
ATOM 702 C C . ALA A 1 87 ? 0.370 4.836 0.331 1.00 92.94 87 ALA A C 1
ATOM 704 O O . ALA A 1 87 ? 1.060 3.842 0.582 1.00 92.94 87 ALA A O 1
ATOM 705 N N . PRO A 1 88 ? 0.178 5.788 1.273 1.00 91.94 88 PRO A N 1
ATOM 706 C CA . PRO A 1 88 ? 0.794 5.704 2.598 1.00 91.94 88 PRO A CA 1
ATOM 707 C C . PRO A 1 88 ? 0.378 4.461 3.401 1.00 91.94 88 PRO A C 1
ATOM 709 O O . PRO A 1 88 ? 1.191 3.942 4.173 1.00 91.94 88 PRO A O 1
ATOM 712 N N . TYR A 1 89 ? -0.841 3.947 3.196 1.00 92.69 89 TYR A N 1
ATOM 713 C CA . TYR A 1 89 ? -1.332 2.727 3.848 1.00 92.69 89 TYR A CA 1
ATOM 714 C C . TYR A 1 89 ? -0.458 1.507 3.513 1.00 92.69 89 TYR A C 1
ATOM 716 O O . TYR A 1 89 ? -0.176 0.679 4.380 1.00 92.69 89 TYR A O 1
ATOM 724 N N . PHE A 1 90 ? 0.068 1.450 2.286 1.00 93.06 90 PHE A N 1
ATOM 725 C CA . PHE A 1 90 ? 0.954 0.384 1.812 1.00 93.06 90 PHE A CA 1
ATOM 726 C C . PHE A 1 90 ? 2.446 0.661 2.042 1.00 93.06 90 PHE A C 1
ATOM 728 O O . PHE A 1 90 ? 3.288 -0.103 1.577 1.00 93.06 90 PHE A O 1
ATOM 735 N N . GLY A 1 91 ? 2.813 1.726 2.761 1.00 92.31 91 GLY A N 1
ATOM 736 C CA . GLY A 1 91 ? 4.223 2.095 2.926 1.00 92.31 91 GLY A CA 1
ATOM 737 C C . GLY A 1 91 ? 5.078 1.041 3.649 1.00 92.31 91 GLY A C 1
ATOM 738 O O . GLY A 1 91 ? 6.269 0.940 3.364 1.00 92.31 91 GLY A O 1
ATOM 739 N N . ASP A 1 92 ? 4.489 0.230 4.539 1.00 89.75 92 ASP A N 1
ATOM 740 C CA . ASP A 1 92 ? 5.216 -0.860 5.217 1.00 89.75 92 ASP A CA 1
ATOM 741 C C . ASP A 1 92 ? 5.497 -1.996 4.238 1.00 89.75 92 ASP A C 1
ATOM 743 O O . ASP A 1 92 ? 6.646 -2.388 4.073 1.00 89.75 92 ASP A O 1
ATOM 747 N N . VAL A 1 93 ? 4.480 -2.413 3.475 1.00 91.94 93 VAL A N 1
ATOM 748 C CA . VAL A 1 93 ? 4.632 -3.370 2.369 1.00 91.94 93 VAL A CA 1
ATOM 749 C C . VAL A 1 93 ? 5.710 -2.898 1.397 1.00 91.94 93 VAL A C 1
ATOM 751 O O . VAL A 1 93 ? 6.584 -3.671 1.015 1.00 91.94 93 VAL A O 1
ATOM 754 N N . LEU A 1 94 ? 5.676 -1.623 1.011 1.00 94.69 94 LEU A N 1
ATOM 755 C CA . LEU A 1 94 ? 6.616 -1.063 0.051 1.00 94.69 94 LEU A CA 1
ATOM 756 C C . LEU A 1 94 ? 8.067 -1.127 0.553 1.00 94.69 94 LEU A C 1
ATOM 758 O O . LEU A 1 94 ? 8.968 -1.531 -0.188 1.00 94.69 94 LEU A O 1
ATOM 762 N N . LYS A 1 95 ? 8.282 -0.774 1.823 1.00 93.69 95 LYS A N 1
ATOM 763 C CA . LYS A 1 95 ? 9.605 -0.763 2.448 1.00 93.69 95 LYS A CA 1
ATOM 764 C C . LYS A 1 95 ? 10.112 -2.169 2.753 1.00 93.69 95 LYS A C 1
ATOM 766 O O . LYS A 1 95 ? 11.264 -2.468 2.458 1.00 93.69 95 LYS A O 1
ATOM 771 N N . GLU A 1 96 ? 9.279 -3.014 3.347 1.00 91.50 96 GLU A N 1
ATOM 772 C CA . GLU A 1 96 ? 9.670 -4.338 3.839 1.00 91.50 96 GLU A CA 1
ATOM 773 C C . GLU A 1 96 ? 9.785 -5.364 2.708 1.00 91.50 96 GLU A C 1
ATOM 775 O O . GLU A 1 96 ? 10.718 -6.163 2.708 1.00 91.50 96 GLU A O 1
ATOM 780 N N . LYS A 1 97 ? 8.882 -5.325 1.717 1.00 92.75 97 LYS A N 1
ATOM 781 C CA . LYS A 1 97 ? 8.860 -6.297 0.611 1.00 92.75 97 LYS A CA 1
ATOM 782 C C . LYS A 1 97 ? 9.726 -5.884 -0.577 1.00 92.75 97 LYS A C 1
ATOM 784 O O . LYS A 1 97 ? 10.263 -6.756 -1.254 1.00 92.75 97 LYS A O 1
ATOM 789 N N . PHE A 1 98 ? 9.851 -4.581 -0.844 1.00 95.50 98 PHE A N 1
ATOM 790 C CA . PHE A 1 98 ? 10.514 -4.070 -2.054 1.00 95.50 98 PHE A CA 1
ATOM 791 C C . PHE A 1 98 ? 11.629 -3.054 -1.784 1.00 95.50 98 PHE A C 1
ATOM 793 O O . PHE A 1 98 ? 12.237 -2.558 -2.725 1.00 95.50 98 PHE A O 1
ATOM 800 N N . GLY A 1 99 ? 11.908 -2.705 -0.524 1.00 95.25 99 GLY A N 1
ATOM 801 C CA . GLY A 1 99 ? 13.008 -1.799 -0.181 1.00 95.25 99 GLY A CA 1
ATOM 802 C C . GLY A 1 99 ? 12.794 -0.331 -0.571 1.00 95.25 99 GLY A C 1
ATOM 803 O O . GLY A 1 99 ? 13.727 0.466 -0.464 1.00 95.25 99 GLY A O 1
ATOM 804 N N . PHE A 1 100 ? 11.590 0.070 -0.994 1.00 95.81 100 PHE A N 1
ATOM 805 C CA . PHE A 1 100 ? 11.310 1.451 -1.396 1.00 95.81 100 PHE A CA 1
ATOM 806 C C . PHE A 1 100 ? 10.567 2.234 -0.310 1.00 95.81 100 PHE A C 1
ATOM 808 O O . PHE A 1 100 ? 9.648 1.738 0.329 1.00 95.81 100 PHE A O 1
ATOM 815 N N . GLY A 1 101 ? 10.931 3.507 -0.131 1.00 92.56 101 GLY A N 1
ATOM 816 C CA . GLY A 1 101 ? 10.156 4.439 0.701 1.00 92.56 101 GLY A CA 1
ATOM 817 C C . GLY A 1 101 ? 8.972 5.079 -0.036 1.00 92.56 101 GLY A C 1
ATOM 818 O O . GLY A 1 101 ? 7.967 5.409 0.581 1.00 92.56 101 GLY A O 1
ATOM 819 N N . SER A 1 102 ? 9.093 5.258 -1.353 1.00 93.50 102 SER A N 1
ATOM 820 C CA . SER A 1 102 ? 8.038 5.746 -2.247 1.00 93.50 102 SER A CA 1
ATOM 821 C C . SER A 1 102 ? 8.340 5.269 -3.669 1.00 93.50 102 SER A C 1
ATOM 823 O O . SER A 1 102 ? 9.472 5.409 -4.143 1.00 93.50 102 SER A O 1
ATOM 825 N N . ALA A 1 103 ? 7.356 4.638 -4.303 1.00 97.25 103 ALA A N 1
ATOM 826 C CA . ALA A 1 103 ? 7.433 4.015 -5.619 1.00 97.25 103 ALA A CA 1
ATOM 827 C C . ALA A 1 103 ? 6.012 3.651 -6.082 1.00 97.25 103 ALA A C 1
ATOM 829 O O . ALA A 1 103 ? 5.072 3.656 -5.287 1.00 97.25 103 ALA A O 1
ATOM 830 N N . TYR A 1 104 ? 5.867 3.326 -7.363 1.00 97.38 104 TYR A N 1
ATOM 831 C CA . TYR A 1 104 ? 4.664 2.682 -7.877 1.00 97.38 104 TYR A CA 1
ATOM 832 C C . TYR A 1 104 ? 4.594 1.259 -7.323 1.00 97.38 104 TYR A C 1
ATOM 834 O O . TYR A 1 104 ? 5.589 0.536 -7.385 1.00 97.38 104 TYR A O 1
ATOM 842 N N . LEU A 1 105 ? 3.438 0.849 -6.806 1.00 97.69 105 LEU A N 1
ATOM 843 C CA . LEU A 1 105 ? 3.215 -0.495 -6.274 1.00 97.69 105 LEU A CA 1
ATOM 844 C C . LEU A 1 105 ? 2.348 -1.298 -7.246 1.00 97.69 105 LEU A C 1
ATOM 846 O O . LEU A 1 105 ? 1.307 -0.831 -7.692 1.00 97.69 105 LEU A O 1
ATOM 850 N N . VAL A 1 106 ? 2.782 -2.502 -7.599 1.00 97.69 106 VAL A N 1
ATOM 851 C CA . VAL A 1 106 ? 2.143 -3.337 -8.619 1.00 97.69 106 VAL A CA 1
ATOM 852 C C . VAL A 1 106 ? 1.384 -4.469 -7.950 1.00 97.69 106 VAL A C 1
ATOM 854 O O . VAL A 1 106 ? 1.978 -5.297 -7.255 1.00 97.69 106 VAL A O 1
ATOM 857 N N . PHE A 1 107 ? 0.083 -4.532 -8.211 1.00 96.00 107 PHE A N 1
ATOM 858 C CA . PHE A 1 107 ? -0.815 -5.547 -7.688 1.00 96.00 107 PHE A CA 1
ATOM 859 C C . PHE A 1 107 ? -1.212 -6.542 -8.768 1.00 96.00 107 PHE A C 1
ATOM 861 O O . PHE A 1 107 ? -1.562 -6.173 -9.890 1.00 96.00 107 PHE A O 1
ATOM 868 N N . LYS A 1 108 ? -1.192 -7.817 -8.392 1.00 93.94 108 LYS A N 1
ATOM 869 C CA . LYS A 1 108 ? -1.691 -8.919 -9.203 1.00 93.94 108 LYS A CA 1
ATOM 870 C C . LYS A 1 108 ? -2.516 -9.847 -8.329 1.00 93.94 108 LYS A C 1
ATOM 872 O O . LYS A 1 108 ? -1.998 -10.329 -7.3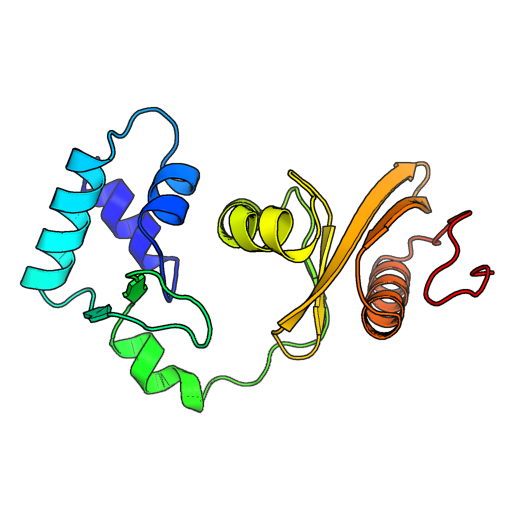28 1.00 93.94 108 LYS A O 1
ATOM 877 N N . ASN A 1 109 ? -3.762 -10.124 -8.713 1.00 89.88 109 ASN A N 1
ATOM 878 C CA . ASN A 1 109 ? -4.711 -10.891 -7.892 1.00 89.88 109 ASN A CA 1
ATOM 879 C C . ASN A 1 109 ? -4.789 -10.380 -6.436 1.00 89.88 109 ASN A C 1
ATOM 881 O O . ASN A 1 109 ? -4.646 -11.164 -5.504 1.00 89.88 109 ASN A O 1
ATOM 885 N N . ALA A 1 110 ? -4.947 -9.066 -6.245 1.00 87.94 110 ALA A N 1
ATOM 886 C CA . ALA A 1 110 ? -4.932 -8.387 -4.938 1.00 87.94 110 ALA A CA 1
ATOM 887 C C . ALA A 1 110 ? -3.616 -8.469 -4.130 1.00 87.94 110 ALA A C 1
ATOM 889 O O . ALA A 1 110 ? -3.516 -7.850 -3.074 1.00 87.94 110 ALA A O 1
ATOM 890 N N . GLU A 1 111 ? -2.580 -9.141 -4.636 1.00 90.62 111 GLU A N 1
ATOM 891 C CA . GLU A 1 111 ? -1.290 -9.268 -3.962 1.00 90.62 111 GLU A CA 1
ATOM 892 C C . GLU A 1 111 ? -0.261 -8.276 -4.523 1.00 90.62 111 GLU A C 1
ATOM 894 O O . GLU A 1 111 ? -0.117 -8.161 -5.746 1.00 90.62 111 GLU A O 1
ATOM 899 N N . PRO A 1 112 ? 0.518 -7.586 -3.673 1.00 93.88 112 PRO A N 1
ATOM 900 C CA . PRO A 1 112 ? 1.618 -6.751 -4.133 1.00 93.88 112 PRO A CA 1
ATOM 901 C C . PRO A 1 112 ? 2.747 -7.649 -4.659 1.00 93.88 112 PRO A C 1
ATOM 903 O O . PRO A 1 112 ? 3.366 -8.393 -3.894 1.00 93.88 112 PRO A O 1
ATOM 906 N N . VAL A 1 113 ? 3.039 -7.603 -5.960 1.00 95.62 113 VAL A N 1
ATOM 907 C CA . VAL A 1 113 ? 3.993 -8.519 -6.628 1.00 95.62 113 VAL A CA 1
ATOM 908 C C . VAL A 1 113 ? 5.264 -7.850 -7.143 1.00 95.62 113 VAL A C 1
ATOM 910 O O . VAL A 1 113 ? 6.223 -8.554 -7.483 1.00 95.62 113 VAL A O 1
ATOM 913 N N . ALA A 1 114 ? 5.263 -6.522 -7.241 1.00 97.25 114 ALA A N 1
ATOM 914 C CA . ALA A 1 114 ? 6.417 -5.719 -7.614 1.00 97.25 114 ALA A CA 1
ATOM 915 C C . ALA A 1 114 ? 6.235 -4.262 -7.179 1.00 97.25 114 ALA A C 1
ATOM 917 O O . ALA A 1 114 ? 5.124 -3.831 -6.876 1.00 97.25 114 ALA A O 1
ATOM 918 N N . ALA A 1 115 ? 7.313 -3.494 -7.212 1.00 98.12 115 ALA A N 1
ATOM 919 C CA . ALA A 1 115 ? 7.291 -2.048 -7.111 1.00 98.12 115 ALA A CA 1
ATOM 920 C C . ALA A 1 115 ? 8.366 -1.446 -8.022 1.00 98.12 115 ALA A C 1
ATOM 922 O O . ALA A 1 115 ? 9.373 -2.092 -8.313 1.00 98.12 115 ALA A O 1
ATOM 923 N N . PHE A 1 116 ? 8.158 -0.219 -8.493 1.00 97.44 116 PHE A N 1
ATOM 924 C CA . PHE A 1 116 ? 9.111 0.431 -9.389 1.00 97.44 116 PHE A CA 1
ATOM 925 C C . PHE A 1 116 ? 9.154 1.947 -9.223 1.00 97.44 116 PHE A C 1
ATOM 927 O O . PHE A 1 116 ? 8.162 2.590 -8.874 1.00 97.44 116 PHE A O 1
ATOM 934 N N . LYS A 1 117 ? 10.315 2.535 -9.506 1.00 96.88 117 LYS A N 1
ATOM 935 C CA . LYS A 1 117 ? 10.474 3.983 -9.655 1.00 96.88 117 LYS A CA 1
ATOM 936 C C . LYS A 1 117 ? 10.507 4.333 -11.127 1.00 96.88 117 LYS A C 1
ATOM 938 O O . LYS A 1 117 ? 11.078 3.605 -11.938 1.00 96.88 117 LYS A O 1
ATOM 943 N N . ALA A 1 118 ? 9.891 5.457 -11.464 1.00 95.31 118 ALA A N 1
ATOM 944 C CA . ALA A 1 118 ? 9.906 5.947 -12.824 1.00 95.31 118 ALA A CA 1
ATOM 945 C C . ALA A 1 118 ? 9.935 7.468 -12.884 1.00 95.31 118 ALA A C 1
ATOM 947 O O . ALA A 1 118 ? 9.328 8.153 -12.058 1.00 95.31 118 ALA A O 1
ATOM 948 N N . ASN A 1 119 ? 10.599 7.971 -13.918 1.00 92.56 119 ASN A N 1
ATOM 949 C CA . ASN A 1 119 ? 10.517 9.355 -14.341 1.00 92.56 119 ASN A CA 1
ATOM 950 C C . ASN A 1 119 ? 9.534 9.459 -15.503 1.00 92.56 119 ASN A C 1
ATOM 952 O O . ASN A 1 119 ? 9.705 8.819 -16.538 1.00 92.56 119 ASN A O 1
ATOM 956 N N . THR A 1 120 ? 8.529 10.316 -15.358 1.00 88.81 120 THR A N 1
ATOM 957 C CA . THR A 1 120 ? 7.587 10.587 -16.442 1.00 88.81 120 THR A CA 1
ATOM 958 C C . THR A 1 120 ? 7.992 11.864 -17.165 1.00 88.81 120 THR A C 1
ATOM 960 O O . THR A 1 120 ? 7.975 12.947 -16.582 1.00 88.81 120 THR A O 1
ATOM 963 N N . ARG A 1 121 ? 8.346 11.758 -18.450 1.00 87.94 121 ARG A N 1
ATOM 964 C CA . ARG A 1 121 ? 8.646 12.910 -19.323 1.00 87.94 121 ARG A CA 1
ATOM 965 C C . ARG A 1 121 ? 8.051 12.682 -20.703 1.00 87.94 121 ARG A C 1
ATOM 967 O O . ARG A 1 121 ? 8.142 11.581 -21.231 1.00 87.94 121 ARG A O 1
ATOM 974 N N . ASN A 1 122 ? 7.450 13.711 -21.302 1.00 87.25 122 ASN A N 1
ATOM 975 C CA . ASN A 1 122 ? 6.857 13.641 -22.648 1.00 87.25 122 ASN A CA 1
ATOM 976 C C . ASN A 1 122 ? 5.936 12.419 -22.844 1.00 87.25 122 ASN A C 1
ATOM 978 O O . ASN A 1 122 ? 6.056 11.696 -23.830 1.00 87.25 122 ASN A O 1
ATOM 982 N N . LYS A 1 123 ? 5.058 12.154 -21.862 1.00 87.31 123 LYS A N 1
ATOM 983 C CA . LYS A 1 123 ? 4.161 10.981 -21.815 1.00 87.31 123 LYS A CA 1
ATOM 984 C C . LYS A 1 123 ? 4.865 9.617 -21.891 1.00 87.31 123 LYS A C 1
AT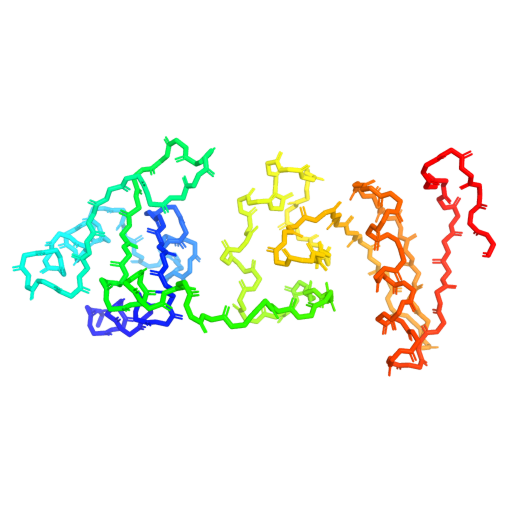OM 986 O O . LYS A 1 123 ? 4.218 8.615 -22.142 1.00 87.31 123 LYS A O 1
ATOM 991 N N . THR A 1 124 ? 6.171 9.557 -21.667 1.00 92.56 124 THR A N 1
ATOM 992 C CA . THR A 1 124 ? 6.935 8.310 -21.582 1.00 92.56 124 THR A C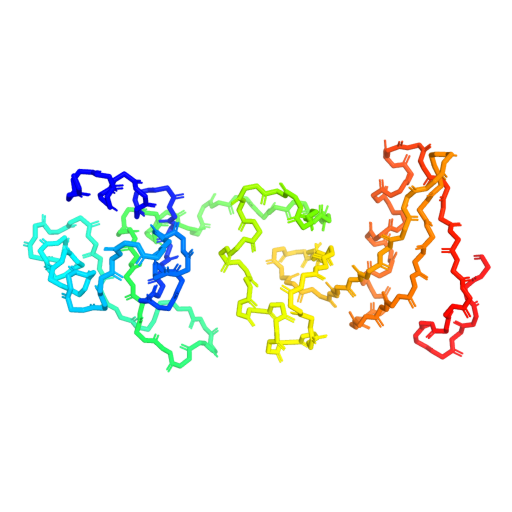A 1
ATOM 993 C C . THR A 1 124 ? 7.229 8.014 -20.117 1.00 92.56 124 THR A C 1
ATOM 995 O O . THR A 1 124 ? 7.639 8.919 -19.385 1.00 92.56 124 THR A O 1
ATOM 998 N N . ILE A 1 125 ? 7.019 6.766 -19.704 1.00 93.44 125 ILE A N 1
ATOM 999 C CA . ILE A 1 125 ? 7.396 6.258 -18.383 1.00 93.44 125 ILE A CA 1
ATOM 1000 C C . ILE A 1 125 ? 8.784 5.635 -18.518 1.00 93.44 125 ILE A C 1
ATOM 1002 O O . ILE A 1 125 ? 8.942 4.598 -19.160 1.00 93.44 125 ILE A O 1
ATOM 1006 N N . ASP A 1 126 ? 9.788 6.275 -17.930 1.00 94.94 126 ASP A N 1
ATOM 1007 C CA . ASP A 1 126 ? 11.156 5.766 -17.876 1.00 94.94 126 ASP A CA 1
ATOM 1008 C C . ASP A 1 126 ? 11.407 5.097 -16.522 1.00 94.94 126 ASP A C 1
ATOM 1010 O O . ASP A 1 126 ? 11.499 5.779 -15.500 1.00 94.94 126 ASP A O 1
ATOM 1014 N N . VAL A 1 127 ? 11.440 3.763 -16.503 1.00 95.94 127 VAL A N 1
ATOM 1015 C CA . VAL A 1 127 ? 11.578 2.955 -15.285 1.00 95.94 127 VAL A CA 1
ATOM 1016 C C . VAL A 1 127 ? 13.052 2.853 -14.902 1.00 95.94 127 VAL A C 1
ATOM 1018 O O . VAL A 1 127 ? 13.831 2.190 -15.594 1.00 95.94 127 VAL A O 1
ATOM 1021 N N . THR A 1 128 ? 13.405 3.482 -13.777 1.00 95.31 128 THR A N 1
ATOM 1022 C CA . THR A 1 128 ? 14.784 3.594 -13.272 1.00 95.31 128 THR A CA 1
ATOM 1023 C C . THR A 1 128 ? 15.156 2.492 -12.294 1.00 95.31 128 THR A C 1
ATOM 1025 O O . THR A 1 128 ? 16.303 2.063 -12.269 1.00 95.31 128 THR A O 1
ATOM 1028 N N . ASP A 1 129 ? 14.188 2.012 -11.514 1.00 95.56 129 ASP A N 1
ATOM 1029 C CA . ASP A 1 129 ? 14.371 0.957 -10.520 1.00 95.56 129 ASP A CA 1
ATOM 1030 C C . ASP A 1 129 ? 13.149 0.043 -10.544 1.00 95.56 129 ASP A C 1
ATOM 1032 O O . ASP A 1 129 ? 12.021 0.524 -10.670 1.00 95.56 129 ASP A O 1
ATOM 1036 N N . TYR A 1 130 ? 13.355 -1.263 -10.397 1.00 96.06 130 TYR A N 1
ATOM 1037 C CA . TYR A 1 130 ? 12.284 -2.255 -10.386 1.00 96.06 130 TYR A CA 1
ATOM 1038 C C . TYR A 1 130 ? 12.646 -3.395 -9.439 1.00 96.06 130 TYR A C 1
ATOM 1040 O O . TYR A 1 130 ? 13.684 -4.026 -9.614 1.00 96.06 130 TYR A O 1
ATOM 1048 N N . GLU A 1 131 ? 11.755 -3.700 -8.500 1.00 96.44 131 GLU A N 1
ATOM 1049 C CA . GLU A 1 131 ? 11.877 -4.835 -7.587 1.00 96.44 131 GLU A CA 1
ATOM 1050 C C . GLU A 1 131 ? 10.628 -5.708 -7.662 1.00 96.44 131 GLU A C 1
ATOM 1052 O O . GLU A 1 131 ? 9.503 -5.211 -7.627 1.00 96.44 131 GLU A O 1
ATOM 1057 N N . GLY A 1 132 ? 10.811 -7.025 -7.749 1.00 93.50 132 GLY A N 1
ATOM 1058 C CA . GLY A 1 132 ? 9.720 -7.998 -7.769 1.00 93.50 132 GLY A CA 1
ATOM 1059 C C . GLY A 1 132 ? 9.714 -8.924 -8.983 1.00 93.50 132 GLY A C 1
ATOM 1060 O O . GLY A 1 132 ? 10.707 -9.108 -9.685 1.00 93.50 132 GLY A O 1
ATOM 1061 N N . SER A 1 133 ? 8.574 -9.577 -9.209 1.00 89.31 133 SER A N 1
ATOM 1062 C CA . SER A 1 133 ? 8.474 -10.689 -10.167 1.00 89.31 133 SER A CA 1
ATOM 1063 C C . SER A 1 133 ? 8.337 -10.242 -11.629 1.00 89.31 133 SER A C 1
ATOM 1065 O O . SER A 1 133 ? 7.813 -9.168 -11.916 1.00 89.31 133 S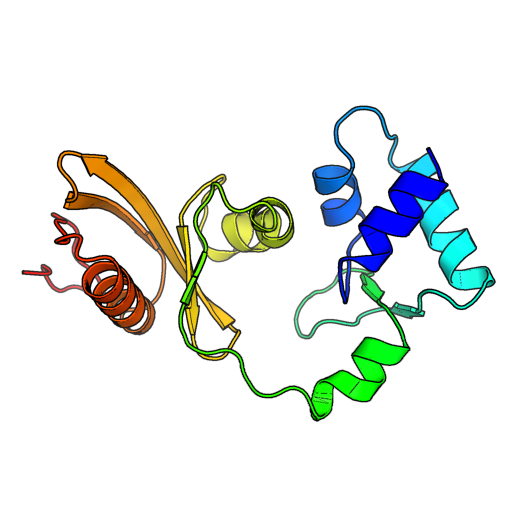ER A O 1
ATOM 1067 N N . GLU A 1 134 ? 8.687 -11.111 -12.587 1.00 89.56 134 GLU A N 1
ATOM 1068 C CA . GLU A 1 134 ? 8.405 -10.892 -14.022 1.00 89.56 134 GLU A CA 1
ATOM 1069 C C . GLU A 1 134 ? 6.895 -10.753 -14.303 1.00 89.56 134 GLU A C 1
ATOM 1071 O O . GLU A 1 134 ? 6.480 -10.036 -15.212 1.00 89.56 134 GLU A O 1
ATOM 1076 N N . LYS A 1 135 ? 6.044 -11.400 -13.494 1.00 90.00 135 LYS A N 1
ATOM 1077 C CA . LYS A 1 135 ? 4.584 -11.266 -13.603 1.00 90.00 135 LYS A CA 1
ATOM 1078 C C . LYS A 1 135 ? 4.126 -9.833 -13.324 1.00 90.00 135 LYS A C 1
ATOM 1080 O O . LYS A 1 135 ? 3.206 -9.377 -13.993 1.00 90.00 135 LYS A O 1
ATOM 1085 N N . GLY A 1 136 ? 4.782 -9.133 -12.394 1.00 94.12 136 GLY A N 1
ATOM 1086 C CA . GLY A 1 136 ? 4.527 -7.715 -12.133 1.00 94.12 136 GLY A CA 1
ATOM 1087 C C . GLY A 1 136 ? 4.835 -6.842 -13.350 1.00 94.12 136 GLY A C 1
ATOM 1088 O O . GLY A 1 136 ? 4.066 -5.947 -13.676 1.00 94.12 136 GLY A O 1
ATOM 1089 N N . TRP A 1 137 ? 5.880 -7.170 -14.113 1.00 94.94 137 TRP A N 1
ATOM 1090 C CA . TRP A 1 137 ? 6.266 -6.387 -15.287 1.00 94.94 137 TRP A CA 1
ATOM 1091 C C . TRP A 1 137 ? 5.194 -6.394 -16.378 1.00 94.94 137 TRP A C 1
ATOM 1093 O O . TRP A 1 137 ? 4.995 -5.392 -17.059 1.00 94.94 137 TRP A O 1
ATOM 1103 N N . ARG A 1 138 ? 4.455 -7.502 -16.521 1.00 93.31 138 ARG A N 1
ATOM 1104 C CA . ARG A 1 138 ? 3.309 -7.566 -17.442 1.00 93.31 138 ARG A CA 1
ATOM 1105 C C . ARG A 1 138 ? 2.223 -6.560 -17.058 1.00 93.31 138 ARG A C 1
ATOM 1107 O O . ARG A 1 138 ? 1.770 -5.827 -17.927 1.00 93.31 138 ARG A O 1
ATOM 1114 N N . VAL A 1 139 ? 1.910 -6.454 -15.766 1.00 96.06 139 VAL A N 1
ATOM 1115 C CA . VAL A 1 139 ? 0.949 -5.469 -15.241 1.00 96.06 139 VAL A CA 1
ATOM 1116 C C . VAL A 1 139 ? 1.438 -4.039 -15.493 1.00 96.06 139 VAL A C 1
ATOM 1118 O O . VAL A 1 139 ? 0.656 -3.178 -15.879 1.00 96.06 139 VAL A O 1
ATOM 1121 N N . VAL A 1 140 ? 2.745 -3.778 -15.361 1.00 95.94 140 VAL A N 1
ATOM 1122 C CA . VAL A 1 140 ? 3.327 -2.464 -15.696 1.00 95.94 140 VAL A CA 1
ATOM 1123 C C . VAL A 1 140 ? 3.153 -2.134 -17.183 1.00 95.94 140 VAL A C 1
ATOM 1125 O O . VAL A 1 140 ? 2.787 -1.007 -17.517 1.00 95.94 140 VAL A O 1
ATOM 1128 N N . LYS A 1 141 ? 3.366 -3.106 -18.083 1.00 94.25 141 LYS A N 1
ATOM 1129 C CA . LYS A 1 141 ? 3.127 -2.927 -19.526 1.00 94.25 141 LYS A CA 1
ATOM 1130 C C . LYS A 1 141 ? 1.661 -2.640 -19.840 1.00 94.25 141 LYS A C 1
ATOM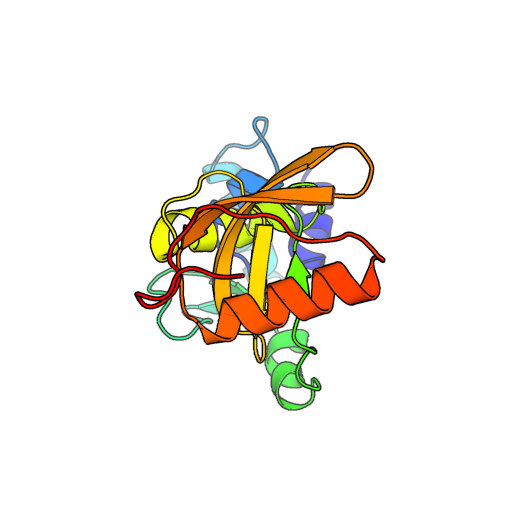 1132 O O . LYS A 1 141 ? 1.387 -1.750 -20.640 1.00 94.25 141 LYS A O 1
ATOM 1137 N N . GLU A 1 142 ? 0.742 -3.367 -19.212 1.00 94.56 142 GLU A N 1
ATOM 1138 C CA . GLU A 1 142 ? -0.702 -3.155 -19.366 1.00 94.56 142 GLU A CA 1
ATOM 1139 C C . GLU A 1 142 ? -1.110 -1.763 -18.874 1.00 94.56 142 GLU A C 1
ATOM 1141 O O . GLU A 1 142 ? -1.740 -1.019 -19.618 1.00 94.56 142 GLU A O 1
ATOM 1146 N N . PHE A 1 143 ? -0.649 -1.354 -17.689 1.00 94.56 143 PHE A N 1
ATOM 1147 C CA . PHE A 1 143 ? -0.876 -0.011 -17.152 1.00 94.56 143 PHE A CA 1
ATOM 1148 C C . PHE A 1 143 ? -0.396 1.087 -18.109 1.00 94.56 143 PHE A C 1
ATOM 1150 O O . PHE A 1 143 ? -1.126 2.033 -18.402 1.00 94.56 143 PHE A O 1
ATOM 1157 N N . ALA A 1 144 ? 0.822 0.953 -18.629 1.00 93.94 144 ALA A N 1
ATOM 1158 C CA . ALA A 1 144 ? 1.400 1.907 -19.564 1.00 93.94 144 ALA A CA 1
ATOM 1159 C C . ALA A 1 144 ? 0.611 1.988 -20.883 1.00 93.94 144 ALA A C 1
ATOM 1161 O O . ALA A 1 144 ? 0.376 3.078 -21.410 1.00 93.94 144 ALA A O 1
ATOM 1162 N N . TRP A 1 145 ? 0.150 0.840 -21.387 1.00 93.56 145 TRP A N 1
ATOM 1163 C CA . TRP A 1 145 ? -0.708 0.763 -22.565 1.00 93.56 145 TRP A CA 1
ATOM 1164 C C . TRP A 1 145 ? -2.076 1.423 -22.332 1.00 93.56 145 TRP A C 1
ATOM 1166 O O . TRP A 1 145 ? -2.477 2.257 -23.143 1.00 93.56 145 TRP A O 1
ATOM 1176 N N . GLU A 1 146 ? -2.743 1.138 -21.205 1.00 93.06 146 GLU A N 1
ATOM 1177 C CA . GLU A 1 146 ? -4.027 1.755 -20.822 1.00 93.06 146 GLU A CA 1
ATOM 1178 C C . GLU A 1 146 ? -3.930 3.288 -20.760 1.00 93.06 146 GLU A C 1
ATOM 1180 O O . GLU A 1 146 ? -4.849 3.993 -21.176 1.00 93.06 146 GLU A O 1
ATOM 1185 N N . HIS A 1 147 ? -2.793 3.812 -20.294 1.00 91.25 147 HIS A N 1
ATOM 1186 C CA . HIS A 1 147 ? -2.558 5.252 -20.160 1.00 91.25 147 HIS A CA 1
ATOM 1187 C C . HIS A 1 147 ? -1.975 5.903 -21.424 1.00 91.25 147 HIS A C 1
ATOM 1189 O O . HIS A 1 147 ? -1.736 7.111 -21.430 1.00 91.25 147 HIS A O 1
ATOM 1195 N N . GLN A 1 148 ? -1.754 5.137 -22.500 1.00 92.56 148 GLN A N 1
ATOM 1196 C CA . GLN A 1 148 ? -1.103 5.599 -23.734 1.00 92.56 148 GLN A CA 1
ATOM 1197 C C . GLN A 1 148 ? 0.278 6.222 -23.481 1.00 92.56 148 GLN A C 1
ATOM 1199 O O . GLN A 1 148 ? 0.664 7.220 -24.096 1.00 92.56 148 GLN A O 1
ATOM 1204 N N . MET A 1 149 ? 1.027 5.629 -22.555 1.00 92.62 149 MET A N 1
ATOM 1205 C CA . MET A 1 149 ? 2.347 6.088 -22.155 1.00 92.62 149 MET A CA 1
ATOM 1206 C C . MET A 1 149 ? 3.387 5.023 -22.494 1.00 92.62 149 MET A C 1
ATOM 1208 O O . MET A 1 149 ? 3.424 3.990 -21.836 1.00 92.62 149 MET A O 1
ATOM 1212 N N . PRO A 1 150 ? 4.253 5.222 -23.501 1.00 92.25 150 PRO A N 1
ATOM 1213 C CA . PRO A 1 150 ? 5.298 4.253 -23.811 1.00 92.25 150 PRO A CA 1
ATOM 1214 C C . PRO A 1 150 ? 6.228 4.013 -22.614 1.00 92.25 150 PRO A C 1
ATOM 1216 O O . PRO A 1 150 ? 6.580 4.957 -21.902 1.00 92.25 150 PRO A O 1
ATOM 1219 N N . LEU A 1 151 ? 6.658 2.764 -22.424 1.00 92.88 151 LEU A N 1
ATOM 1220 C CA . LEU A 1 151 ? 7.665 2.402 -21.425 1.00 92.88 151 LEU A CA 1
ATOM 1221 C C . LEU A 1 151 ? 9.066 2.456 -22.022 1.00 92.88 151 LEU A C 1
ATOM 1223 O O . LEU A 1 151 ? 9.294 2.012 -23.147 1.00 92.88 151 LEU A O 1
ATOM 1227 N N . LYS A 1 152 ? 10.015 2.937 -21.225 1.00 91.50 152 LYS A N 1
ATOM 1228 C CA . LYS A 1 152 ? 11.450 2.788 -21.453 1.00 91.50 152 LYS A CA 1
ATOM 1229 C C . LYS A 1 152 ? 12.096 2.248 -20.187 1.00 91.50 152 LYS A C 1
ATOM 1231 O O . LYS A 1 152 ? 11.668 2.575 -19.085 1.00 91.50 152 LYS A O 1
ATOM 1236 N N . THR A 1 153 ? 13.087 1.382 -20.350 1.00 88.69 153 THR A N 1
AT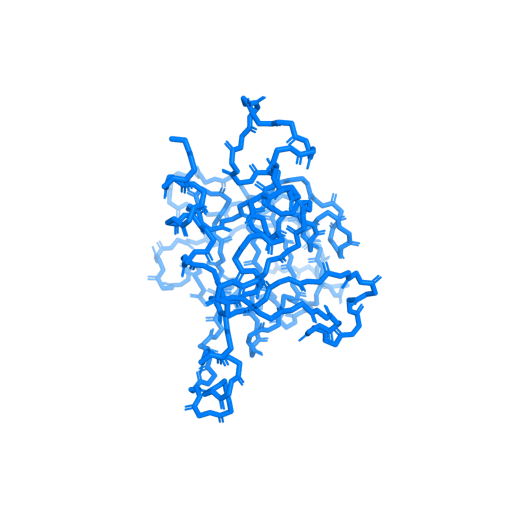OM 1237 C CA . THR A 1 153 ? 13.928 0.926 -19.246 1.00 88.69 153 THR A CA 1
ATOM 1238 C C . THR A 1 153 ? 15.230 0.346 -19.786 1.00 88.69 153 THR A C 1
ATOM 1240 O O . THR A 1 153 ? 15.241 -0.300 -20.833 1.00 88.69 153 THR A O 1
ATOM 1243 N N . GLU A 1 154 ? 16.329 0.554 -19.068 1.00 86.50 154 GLU A N 1
ATOM 1244 C CA . GLU A 1 154 ? 17.604 -0.134 -19.323 1.00 86.50 154 GLU A CA 1
ATOM 1245 C C . GLU A 1 154 ? 17.769 -1.387 -18.445 1.00 86.50 154 GLU A C 1
ATOM 1247 O O . GLU A 1 154 ? 18.744 -2.137 -18.576 1.00 86.50 154 GLU A O 1
ATOM 1252 N N . LEU A 1 155 ? 16.805 -1.633 -17.552 1.00 85.00 155 LEU A N 1
ATOM 1253 C CA . LEU A 1 155 ? 16.867 -2.689 -16.556 1.00 85.00 155 LEU A CA 1
ATOM 1254 C C . LEU A 1 155 ? 16.727 -4.079 -17.179 1.00 85.00 155 LEU A C 1
ATOM 1256 O O . LEU A 1 155 ? 16.041 -4.312 -18.181 1.00 85.00 155 LEU A O 1
ATOM 1260 N N . ARG A 1 156 ? 17.361 -5.046 -16.515 1.00 77.75 156 ARG A N 1
ATOM 1261 C CA . ARG A 1 156 ? 17.111 -6.467 -16.745 1.00 77.75 156 ARG A CA 1
ATOM 1262 C C . ARG A 1 156 ? 16.130 -6.969 -15.700 1.00 77.75 156 ARG A C 1
ATOM 1264 O O . ARG A 1 156 ? 16.469 -7.018 -14.526 1.00 77.75 156 ARG A O 1
ATOM 1271 N N . ILE A 1 157 ? 14.952 -7.402 -16.132 1.00 77.56 157 ILE A N 1
ATOM 1272 C CA . ILE A 1 157 ? 13.926 -7.957 -15.243 1.00 77.56 157 ILE A CA 1
ATOM 1273 C C . ILE A 1 157 ? 13.869 -9.466 -15.498 1.00 77.56 157 ILE A C 1
ATOM 1275 O O . ILE A 1 157 ? 13.776 -9.903 -16.644 1.00 77.56 157 ILE A O 1
ATOM 1279 N N . GLY A 1 158 ? 14.023 -10.283 -14.452 1.00 66.31 158 GLY A N 1
ATOM 1280 C CA . GLY A 1 158 ? 14.102 -11.745 -14.605 1.00 66.31 158 GLY A CA 1
ATOM 1281 C C . GLY A 1 158 ? 15.286 -12.221 -15.467 1.00 66.31 158 GLY A C 1
ATOM 1282 O O . GLY A 1 158 ? 15.184 -13.225 -16.166 1.00 66.31 158 GLY A O 1
ATOM 1283 N N . GLY A 1 159 ? 16.397 -11.472 -15.484 1.00 63.16 159 GLY A N 1
ATOM 1284 C CA . GLY A 1 159 ? 17.608 -11.813 -16.244 1.00 63.16 159 GLY A CA 1
ATOM 1285 C C . GLY A 1 159 ? 17.579 -11.465 -17.739 1.00 63.16 159 GLY A C 1
ATOM 1286 O O . GLY A 1 159 ? 18.583 -11.661 -18.424 1.00 63.16 159 GLY A O 1
ATOM 1287 N N . LYS A 1 160 ? 16.483 -10.901 -18.261 1.00 64.75 160 LYS A N 1
ATOM 1288 C CA . LYS A 1 160 ? 16.359 -10.494 -19.672 1.00 64.75 160 LYS A CA 1
ATOM 1289 C C . LYS A 1 160 ? 16.378 -8.975 -19.808 1.00 64.75 160 LYS A C 1
ATOM 1291 O O . LYS A 1 160 ? 15.737 -8.282 -19.023 1.00 64.75 160 LYS A O 1
ATOM 1296 N N . LYS A 1 161 ? 17.097 -8.457 -20.816 1.00 62.09 161 LYS A N 1
ATOM 1297 C CA . LYS A 1 161 ? 16.934 -7.054 -21.238 1.00 62.09 161 LYS A CA 1
ATOM 1298 C C . LYS A 1 161 ? 15.523 -6.906 -21.799 1.00 62.09 161 LYS A C 1
ATOM 1300 O O . LYS A 1 161 ? 15.147 -7.671 -22.685 1.00 62.09 161 LYS A O 1
ATOM 1305 N N . MET A 1 162 ? 14.764 -5.960 -21.267 1.00 64.75 162 MET A N 1
ATOM 1306 C CA . MET A 1 162 ? 13.419 -5.675 -21.747 1.00 64.75 162 MET A CA 1
ATOM 1307 C C . MET A 1 162 ? 13.530 -4.693 -22.919 1.00 64.75 162 MET A C 1
ATOM 1309 O O . MET A 1 162 ? 13.870 -3.534 -22.708 1.00 64.75 162 MET A O 1
ATOM 1313 N N . GLN A 1 163 ? 13.330 -5.191 -24.144 1.00 53.50 163 GLN A N 1
ATOM 1314 C CA . GLN A 1 163 ? 13.027 -4.359 -25.317 1.00 53.50 163 GLN A CA 1
ATOM 1315 C C . GLN A 1 163 ? 11.529 -4.049 -25.369 1.00 53.50 163 GLN A C 1
ATOM 1317 O O . GLN A 1 163 ? 10.722 -4.896 -24.898 1.00 53.50 163 GLN A O 1
#

Radius of gyration: 18.21 Å; chains: 1; bounding box: 36×30×49 Å

pLDDT: mean 89.14, std 7.16, range [53.5, 98.12]